Protein 3D6L (pdb70)

Organism: Campylobacter jejuni subsp. jejuni serotype O:2 (strain ATCC 700819 / NCTC 11168) (NCBI:txid192222)

Sequence (133 aa):
RDMGEPKLKIVAMPSDTNPAGNIFGGWILSQIDLAGAIAARELSPERVVTISMDKVVFKEPVFIGDIISCYSKVVNVGNTSISVEVEVTAQRVDSQGCTSCINVTSALVTYVSVTRDGKKNPISEELKRIHGF

B-factor: mean 23.32, std 9.28, range [4.62, 53.82]

CATH classification: 3.10.129.10

InterPro domains:
  IPR006683 Thioesterase domain [PF03061] (22-92)
  IPR029069 HotDog domain superfamily [SSF54637] (6-128)
  IPR033120 Hotdog acyl-CoA thioesterase (ACOT)-type domain [PS51770] (3-118)
  IPR040170 Cytosolic acyl coenzyme A thioester hydrolase [PTHR11049] (12-125)

Radius of gyration: 16.08 Å; Cα contacts (8 Å, |Δi|>4): 294; chains: 1; bounding box: 45×26×42 Å

Foldseek 3Di:
DPLDFFLDKDAQAQVQCDPVQFGDPVVVVVVQVVRAFSVVCLQAVQDKAWDDKDDKDQPATHHHGWTKGKGWDFDDDDQFKTKIKIWIWTWDADDVGDTDIGGGMIIITMIGRADNVGHGDGGDVVSVVVRVD

Solvent-accessible surface area: 7375 Å² total; per-residue (Å²): 139,137,34,57,142,39,52,36,127,52,71,1,106,80,106,27,45,44,152,94,40,54,6,110,21,26,36,6,53,52,18,0,46,108,0,0,11,60,2,0,80,74,2,5,89,104,98,17,48,58,102,49,67,79,157,48,76,108,81,78,61,2,83,88,43,2,52,0,7,0,36,6,126,21,73,82,19,27,104,15,40,0,21,0,42,0,20,0,8,0,80,40,96,74,121,167,51,75,88,44,94,52,50,0,0,10,0,48,0,25,0,11,1,4,33,144,109,35,148,152,44,92,15,55,130,105,39,49,153,120,63,72,100

Nearest PDB structures (foldseek):
  3d6l-assembly1_A  TM=1.008E+00  e=7.961E-25  Campylobacter jejuni
  3bjk-assembly1_D  TM=9.082E-01  e=1.983E-12  Haemophilus influenzae Rd KW20
  3bjk-assembly1_F  TM=8.940E-01  e=9.806E-13  Haemophilus influenzae Rd KW20
  1yli-assembly1_B  TM=8.838E-01  e=7.680E-12  Haemophilus influenzae
  5dm5-assembly1_B  TM=9.339E-01  e=3.315E-11  Yersinia pestis

Structure (mmCIF, N/CA/C/O backbone):
data_3D6L
#
_entry.id   3D6L
#
_cell.length_a   103.018
_cell.length_b   103.018
_cell.length_c   103.018
_cell.angle_alpha   90.00
_cell.angle_beta   90.00
_cell.angle_gamma   90.00
#
_symmetry.space_group_name_H-M   'P 41 3 2'
#
loop_
_entity.id
_entity.type
_entity.pdbx_description
1 polymer 'Putative hydrolase'
2 non-polymer 'CHLORIDE ION'
3 water water
#
loop_
_atom_site.group_PDB
_atom_site.id
_atom_site.type_symbol
_atom_site.label_atom_id
_atom_site.label_alt_id
_atom_site.label_comp_id
_atom_site.label_asym_id
_atom_site.label_entity_id
_atom_site.label_seq_id
_atom_site.pdbx_PDB_ins_code
_atom_site.Cartn_x
_atom_site.Cartn_y
_atom_site.Cartn_z
_atom_site.occupancy
_atom_site.B_iso_or_equiv
_atom_site.auth_seq_id
_atom_site.auth_comp_id
_atom_site.auth_asym_id
_atom_site.auth_atom_id
_atom_site.pdbx_PDB_model_num
ATOM 1 N N . ARG A 1 2 ? -16.000 1.050 -7.507 1.00 52.07 2 ARG A N 1
ATOM 2 C CA . ARG A 1 2 ? -16.337 -0.378 -7.218 1.00 52.01 2 ARG A CA 1
ATOM 3 C C . ARG A 1 2 ? -15.472 -1.351 -8.036 1.00 51.88 2 ARG A C 1
ATOM 4 O O . ARG A 1 2 ? -15.394 -1.270 -9.273 1.00 51.80 2 ARG A O 1
ATOM 12 N N . ASP A 1 3 ? -14.852 -2.279 -7.306 1.00 51.42 3 ASP A N 1
ATOM 13 C CA . ASP A 1 3 ? -13.838 -3.224 -7.792 1.00 50.90 3 ASP A CA 1
ATOM 14 C C . ASP A 1 3 ? -13.136 -3.776 -6.548 1.00 49.96 3 ASP A C 1
ATOM 15 O O . ASP A 1 3 ? -11.945 -4.115 -6.572 1.00 50.16 3 ASP A O 1
ATOM 20 N N . MET A 1 4 ? -13.891 -3.837 -5.451 1.00 48.45 4 MET A N 1
ATOM 21 C CA . MET A 1 4 ? -13.386 -4.343 -4.176 1.00 46.55 4 MET A CA 1
ATOM 22 C C . MET A 1 4 ? -13.781 -5.816 -3.997 1.00 45.19 4 MET A C 1
ATOM 23 O O . MET A 1 4 ? -14.215 -6.241 -2.922 1.00 45.06 4 MET A O 1
ATOM 28 N N . GLY A 1 5 ? -13.619 -6.581 -5.076 1.00 43.44 5 GLY A N 1
ATOM 29 C CA . GLY A 1 5 ? -13.959 -8.002 -5.108 1.00 41.22 5 GLY A CA 1
ATOM 30 C C . GLY A 1 5 ? -15.438 -8.246 -5.331 1.00 39.51 5 GLY A C 1
ATOM 31 O O . GLY A 1 5 ? -16.178 -7.332 -5.703 1.00 39.46 5 GLY A O 1
ATOM 32 N N . GLU A 1 6 ? -15.860 -9.490 -5.120 1.00 37.68 6 GLU A N 1
ATOM 33 C CA . GLU A 1 6 ? -17.276 -9.841 -5.148 1.00 36.01 6 GLU A CA 1
ATOM 34 C C . GLU A 1 6 ? -17.917 -9.585 -3.768 1.00 33.85 6 GLU A C 1
ATOM 35 O O . GLU A 1 6 ? -17.197 -9.439 -2.774 1.00 33.51 6 GLU A O 1
ATOM 41 N N . PRO A 1 7 ? -19.265 -9.502 -3.706 1.00 31.99 7 PRO A N 1
ATOM 42 C CA . PRO A 1 7 ? -19.937 -9.195 -2.443 1.00 30.57 7 PRO A CA 1
ATOM 43 C C . PRO A 1 7 ? -19.663 -10.230 -1.363 1.00 29.18 7 PRO A C 1
ATOM 44 O O . PRO A 1 7 ? -19.559 -11.426 -1.660 1.00 28.94 7 PRO A O 1
ATOM 48 N N . LYS A 1 8 ? -19.547 -9.760 -0.123 1.00 27.56 8 LYS A N 1
ATOM 49 C CA . LYS A 1 8 ? -19.399 -10.638 1.035 1.00 25.98 8 LYS A CA 1
ATOM 50 C C . LYS A 1 8 ? -20.769 -11.129 1.499 1.00 24.99 8 LYS A C 1
ATOM 51 O O . LYS A 1 8 ? -20.894 -12.228 2.044 1.00 24.82 8 LYS A O 1
ATOM 57 N N . LEU A 1 9 ? -21.786 -10.304 1.265 1.00 23.64 9 LEU A N 1
ATOM 58 C CA . LEU A 1 9 ? -23.179 -10.666 1.487 1.00 22.40 9 LEU A CA 1
ATOM 59 C C . LEU A 1 9 ? -24.023 -10.215 0.315 1.00 21.34 9 LEU A C 1
ATOM 60 O O . LEU A 1 9 ? -23.729 -9.201 -0.315 1.00 20.94 9 LEU A O 1
ATOM 65 N N . LYS A 1 10 ? -25.076 -10.981 0.042 1.00 20.38 10 LYS A N 1
ATOM 66 C CA . LYS A 1 10 ? -26.052 -10.679 -0.991 1.00 19.68 10 LYS A CA 1
ATOM 67 C C . LYS A 1 10 ? -27.421 -11.228 -0.526 1.00 19.29 10 LYS A C 1
ATOM 68 O O . LYS A 1 10 ? -27.613 -12.443 -0.396 1.00 18.95 10 LYS A O 1
ATOM 74 N N . ILE A 1 11 ? -28.353 -10.318 -0.246 1.00 18.62 11 ILE A N 1
ATOM 75 C CA . ILE A 1 11 ? -29.640 -10.661 0.350 1.00 18.34 11 ILE A CA 1
ATOM 76 C C . ILE A 1 11 ? -30.707 -9.930 -0.410 1.00 17.83 11 ILE A C 1
ATOM 77 O O . ILE A 1 11 ? -30.440 -8.880 -0.989 1.00 17.99 11 ILE A O 1
ATOM 82 N N . VAL A 1 12 ? -31.924 -10.463 -0.389 1.00 17.35 12 VAL A N 1
ATOM 83 C CA . VAL A 1 12 ? -33.096 -9.720 -0.862 1.00 16.71 12 VAL A CA 1
ATOM 84 C C . VAL A 1 12 ? -33.714 -8.960 0.319 1.00 16.32 12 VAL A C 1
ATOM 85 O O . VAL A 1 12 ? -33.832 -9.502 1.417 1.00 16.16 12 VAL A O 1
ATOM 89 N N . ALA A 1 13 ? -34.093 -7.706 0.101 1.00 16.07 13 ALA A N 1
ATOM 90 C CA . ALA A 1 13 ? -34.820 -6.950 1.123 1.00 15.81 13 ALA A CA 1
ATOM 91 C C . ALA A 1 13 ? -36.294 -7.356 1.102 1.00 15.75 13 ALA A C 1
ATOM 92 O O . ALA A 1 13 ? -36.987 -7.150 0.108 1.00 15.90 13 ALA A O 1
ATOM 94 N N . MET A 1 14 ? -36.763 -7.941 2.199 1.00 15.92 14 MET A N 1
ATOM 95 C CA . MET A 1 14 ? -38.123 -8.471 2.274 1.00 15.94 14 MET A CA 1
ATOM 96 C C . MET A 1 14 ? -39.105 -7.492 2.931 1.00 16.02 14 MET A C 1
ATOM 97 O O . MET A 1 14 ? -38.692 -6.612 3.691 1.00 16.44 14 MET A O 1
ATOM 102 N N . PRO A 1 15 ? -40.411 -7.613 2.614 1.00 15.96 15 PRO A N 1
ATOM 103 C CA . PRO A 1 15 ? -41.420 -6.719 3.200 1.00 15.90 15 PRO A CA 1
ATOM 104 C C . PRO A 1 15 ? -41.430 -6.651 4.737 1.00 15.69 15 PRO A C 1
ATOM 105 O O . PRO A 1 15 ? -41.896 -5.648 5.296 1.00 16.09 15 PRO A O 1
ATOM 109 N N . SER A 1 16 ? -40.914 -7.688 5.400 1.00 14.95 16 SER A N 1
ATOM 110 C CA . SER A 1 16 ? -40.856 -7.731 6.861 1.00 14.39 16 SER A CA 1
ATOM 111 C C . SER A 1 16 ? -39.715 -6.877 7.424 1.00 14.44 16 SER A C 1
ATOM 112 O O . SER A 1 16 ? -39.662 -6.638 8.635 1.00 14.03 16 SER A O 1
ATOM 115 N N . ASP A 1 17 ? -38.823 -6.409 6.546 1.00 14.31 17 ASP A N 1
ATOM 116 C CA . ASP A 1 17 ? -37.660 -5.618 6.961 1.00 14.31 17 ASP A CA 1
ATOM 117 C C . ASP A 1 17 ? -37.865 -4.114 6.831 1.00 13.98 17 ASP A C 1
ATOM 118 O O . ASP A 1 17 ? -36.883 -3.378 6.720 1.00 13.80 17 ASP A O 1
ATOM 123 N N . THR A 1 18 ? -39.118 -3.654 6.823 1.00 13.70 18 THR A N 1
ATOM 124 C CA . THR A 1 18 ? -39.402 -2.218 6.638 1.00 13.55 18 THR A CA 1
ATOM 125 C C . THR A 1 18 ? -39.514 -1.416 7.935 1.00 13.38 18 THR A C 1
ATOM 126 O O . THR A 1 18 ? -39.673 -1.982 9.014 1.00 13.79 18 THR A O 1
ATOM 130 N N . ASN A 1 19 ? -39.393 -0.095 7.810 1.00 13.04 19 ASN A N 1
ATOM 131 C CA . ASN A 1 19 ? -39.666 0.837 8.900 1.00 12.48 19 ASN A CA 1
ATOM 132 C C . ASN A 1 19 ? -41.101 1.366 8.783 1.00 12.39 19 ASN A C 1
ATOM 133 O O . ASN A 1 19 ? -41.762 1.120 7.767 1.00 12.11 19 ASN A O 1
ATOM 138 N N . PRO A 1 20 ? -41.607 2.057 9.828 1.00 12.47 20 PRO A N 1
ATOM 139 C CA . PRO A 1 20 ? -42.958 2.636 9.782 1.00 12.68 20 PRO A CA 1
ATOM 140 C C . PRO A 1 20 ? -43.287 3.507 8.563 1.00 13.22 20 PRO A C 1
ATOM 141 O O . PRO A 1 20 ? -44.468 3.658 8.243 1.00 13.52 20 PRO A O 1
ATOM 145 N N . ALA A 1 21 ? -42.278 4.065 7.887 1.00 13.49 21 ALA A N 1
ATOM 146 C CA . ALA A 1 21 ? -42.525 4.822 6.645 1.00 13.67 21 ALA A CA 1
ATOM 147 C C . ALA A 1 21 ? -42.731 3.944 5.401 1.00 13.93 21 ALA A C 1
ATOM 148 O O . ALA A 1 21 ? -43.350 4.377 4.438 1.00 13.94 21 ALA A O 1
ATOM 150 N N . GLY A 1 22 ? -42.204 2.721 5.418 1.00 14.45 22 GLY A N 1
ATOM 151 C CA . GLY A 1 22 ? -42.319 1.823 4.265 1.00 14.73 22 GLY A CA 1
ATOM 152 C C . GLY A 1 22 ? -41.013 1.559 3.520 1.00 15.26 22 GLY A C 1
ATOM 153 O O . GLY A 1 22 ? -40.972 0.731 2.601 1.00 15.48 22 GLY A O 1
ATOM 154 N N . ASN A 1 23 ? -39.949 2.266 3.891 1.00 14.93 23 ASN A N 1
ATOM 155 C CA . ASN A 1 23 ? -38.627 1.954 3.366 1.00 14.97 23 ASN A CA 1
ATOM 156 C C . ASN A 1 23 ? -37.977 0.851 4.184 1.00 14.95 23 ASN A C 1
ATOM 157 O O . ASN A 1 23 ? -38.405 0.579 5.316 1.00 1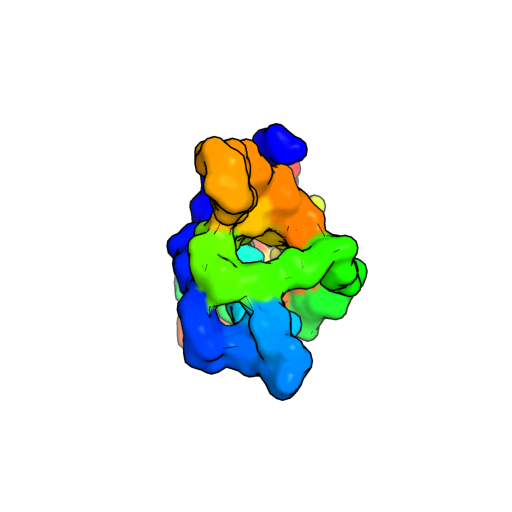5.18 23 ASN A O 1
ATOM 162 N N . ILE A 1 24 ? -36.955 0.211 3.618 1.00 14.43 24 ILE A N 1
ATOM 163 C CA . ILE A 1 24 ? -36.224 -0.815 4.344 1.00 13.97 24 ILE A CA 1
ATOM 164 C C . ILE A 1 24 ? -35.523 -0.193 5.553 1.00 14.11 24 ILE A C 1
ATOM 165 O O . ILE A 1 24 ? -34.816 0.811 5.437 1.00 14.35 24 ILE A O 1
ATOM 170 N N . PHE A 1 25 ? -35.755 -0.799 6.712 1.00 13.85 25 PHE A N 1
ATOM 171 C CA . PHE A 1 25 ? -35.276 -0.311 7.991 1.00 13.71 25 PHE A CA 1
ATOM 172 C C . PHE A 1 25 ? -33.750 -0.218 8.011 1.00 13.82 25 PHE A C 1
ATOM 173 O O . PHE A 1 25 ? -33.061 -1.164 7.641 1.00 14.27 25 PHE A O 1
ATOM 181 N N . GLY A 1 26 ? -33.235 0.938 8.426 1.00 14.00 26 GLY A N 1
ATOM 182 C CA . GLY A 1 26 ? -31.795 1.187 8.498 1.00 13.90 26 GLY A CA 1
ATOM 183 C C . GLY A 1 26 ? -31.052 0.190 9.368 1.00 14.05 26 GLY A C 1
ATOM 184 O O . GLY A 1 26 ? -29.935 -0.202 9.040 1.00 14.50 26 GLY A O 1
ATOM 185 N N . GLY A 1 27 ? -31.675 -0.225 10.471 1.00 13.91 27 GLY A N 1
ATOM 186 C CA . GLY A 1 27 ? -31.116 -1.250 11.364 1.00 13.72 27 GLY A CA 1
ATOM 187 C C . GLY A 1 27 ? -30.916 -2.624 10.726 1.00 13.65 27 GLY A C 1
ATOM 188 O O . GLY A 1 27 ? -29.964 -3.343 11.068 1.00 13.82 27 GLY A O 1
ATOM 189 N N . TRP A 1 28 ? -31.818 -2.998 9.817 1.00 13.29 28 TRP A N 1
ATOM 190 C CA . TRP A 1 28 ? -31.637 -4.191 8.996 1.00 13.01 28 TRP A CA 1
ATOM 191 C C . TRP A 1 28 ? -30.401 -4.034 8.105 1.00 12.99 28 TRP A C 1
ATOM 192 O O . TRP A 1 28 ? -29.620 -4.973 7.973 1.00 12.80 28 TRP A O 1
ATOM 203 N N . ILE A 1 29 ? -30.214 -2.852 7.509 1.00 13.05 29 ILE A N 1
ATOM 204 C CA . ILE A 1 29 ? -29.036 -2.620 6.653 1.00 13.20 29 ILE A CA 1
ATOM 205 C C . ILE A 1 29 ? -27.757 -2.722 7.465 1.00 13.24 29 ILE A C 1
ATOM 206 O O . ILE A 1 29 ? -26.807 -3.409 7.077 1.00 13.49 29 ILE A O 1
ATOM 211 N N . LEU A 1 30 ? -27.743 -2.029 8.595 1.00 13.40 30 LEU A N 1
ATOM 212 C CA . LEU A 1 30 ? -26.615 -2.051 9.517 1.00 13.48 30 LEU A CA 1
ATOM 213 C C . LEU A 1 30 ? -26.240 -3.456 9.989 1.00 13.41 30 LEU A C 1
ATOM 214 O O . LEU A 1 30 ? -25.076 -3.716 10.285 1.00 13.59 30 LEU A O 1
ATOM 219 N N . SER A 1 31 ? -27.232 -4.347 10.068 1.00 13.39 31 SER A N 1
ATOM 220 C CA . SER A 1 31 ? -27.011 -5.765 10.387 1.00 13.09 31 SER A CA 1
ATOM 221 C C . SER A 1 31 ? -26.214 -6.430 9.274 1.00 13.24 31 SER A C 1
ATOM 222 O O . SER A 1 31 ? -25.229 -7.137 9.539 1.00 12.98 31 SER A O 1
ATOM 225 N N . GLN A 1 32 ? -26.648 -6.196 8.032 1.00 13.09 32 GLN A N 1
ATOM 226 C CA . GLN A 1 32 ? -25.935 -6.673 6.852 1.00 13.42 32 GLN A CA 1
ATOM 227 C C . GLN A 1 32 ? -24.496 -6.160 6.810 1.00 13.38 32 GLN A C 1
ATOM 228 O O . GLN A 1 32 ? -23.570 -6.905 6.465 1.00 13.04 32 GLN A O 1
ATOM 234 N N . ILE A 1 33 ? -24.316 -4.889 7.173 1.00 13.67 33 ILE A N 1
ATOM 235 C CA . ILE A 1 33 ? -22.990 -4.256 7.180 1.00 13.58 33 ILE A CA 1
ATOM 236 C C . ILE A 1 33 ? -22.090 -4.917 8.215 1.00 13.98 33 ILE A C 1
ATOM 237 O O . ILE A 1 33 ? -20.956 -5.298 7.906 1.00 14.05 33 ILE A O 1
ATOM 242 N N . ASP A 1 34 ? -22.610 -5.077 9.430 1.00 14.23 34 ASP A N 1
ATOM 243 C CA . ASP A 1 34 ? -21.857 -5.690 10.508 1.00 14.65 34 ASP A CA 1
ATOM 244 C C . ASP A 1 34 ? -21.418 -7.105 10.135 1.00 14.66 34 ASP A C 1
ATOM 245 O O . ASP A 1 34 ? -20.256 -7.471 10.323 1.00 15.05 34 ASP A O 1
ATOM 250 N N . LEU A 1 35 ? -22.334 -7.886 9.571 1.00 14.66 35 LEU A N 1
ATOM 251 C CA . LEU A 1 35 ? -22.029 -9.257 9.148 1.00 14.57 35 LEU A CA 1
ATOM 252 C C . LEU A 1 35 ? -21.059 -9.355 7.960 1.00 14.79 35 LEU A C 1
ATOM 253 O O . LEU A 1 35 ? -20.162 -10.210 7.960 1.00 14.90 35 LEU A O 1
ATOM 258 N N . ALA A 1 36 ? -21.251 -8.497 6.953 1.00 14.99 36 ALA A N 1
ATOM 259 C CA . ALA A 1 36 ? -20.393 -8.471 5.758 1.00 14.94 36 ALA A CA 1
ATOM 260 C C . ALA A 1 36 ? -18.967 -8.044 6.093 1.00 15.07 36 ALA A C 1
ATOM 261 O O . ALA A 1 36 ? -18.010 -8.612 5.567 1.00 15.39 36 ALA A O 1
ATOM 263 N N . GLY A 1 37 ? -18.832 -7.047 6.969 1.00 15.00 37 GLY A N 1
ATOM 264 C CA . GLY A 1 37 ? -17.523 -6.608 7.443 1.00 14.82 37 GLY A CA 1
ATOM 265 C C . GLY A 1 37 ? -16.802 -7.732 8.161 1.00 14.81 37 GLY A C 1
ATOM 266 O O . GLY A 1 37 ? -15.606 -7.932 7.966 1.00 14.86 37 GLY A O 1
ATOM 267 N N . ALA A 1 38 ? -17.542 -8.477 8.982 1.00 14.87 38 ALA A N 1
ATOM 268 C CA . ALA A 1 38 ? -16.980 -9.562 9.783 1.00 14.64 38 ALA A CA 1
ATOM 269 C C . ALA A 1 38 ? -16.369 -10.668 8.917 1.00 14.85 38 ALA A C 1
ATOM 270 O O . ALA A 1 38 ? -15.265 -11.162 9.211 1.00 14.99 38 ALA A O 1
ATOM 272 N N . ILE A 1 39 ? -17.077 -11.046 7.849 1.00 14.72 39 ILE A N 1
ATOM 273 C CA . ILE A 1 39 ? -16.570 -12.024 6.882 1.00 14.58 39 ILE A CA 1
ATOM 274 C C . ILE A 1 39 ? -15.229 -11.573 6.307 1.00 14.81 39 ILE A C 1
ATOM 275 O O . ILE A 1 39 ? -14.320 -12.392 6.123 1.00 14.89 39 ILE A O 1
ATOM 280 N N . ALA A 1 40 ? -15.116 -10.273 6.029 1.00 15.00 40 ALA A N 1
ATOM 281 C CA . ALA A 1 40 ? -13.891 -9.695 5.483 1.00 15.26 40 ALA A CA 1
ATOM 282 C C . ALA A 1 40 ? -12.778 -9.694 6.517 1.00 15.53 40 ALA A C 1
ATOM 283 O O . ALA A 1 40 ? -11.639 -10.035 6.199 1.00 15.78 40 ALA A O 1
ATOM 285 N N . ALA A 1 41 ? -13.116 -9.313 7.748 1.00 15.84 41 ALA A N 1
ATOM 286 C CA . ALA A 1 41 ? -12.157 -9.273 8.854 1.00 16.16 41 ALA A CA 1
ATOM 287 C C . ALA A 1 41 ? -11.643 -10.663 9.241 1.00 16.71 41 ALA A C 1
ATOM 288 O O . ALA A 1 41 ? -10.476 -10.811 9.600 1.00 16.71 41 ALA A O 1
ATOM 290 N N . ARG A 1 42 ? -12.509 -11.673 9.164 1.00 17.65 42 ARG A N 1
ATOM 291 C CA . ARG A 1 42 ? -12.113 -13.052 9.472 1.00 18.90 42 ARG A CA 1
ATOM 292 C C . ARG A 1 42 ? -11.094 -13.652 8.487 1.00 19.50 42 ARG A C 1
ATOM 293 O O . ARG A 1 42 ? -10.425 -14.627 8.818 1.00 19.40 42 ARG A O 1
ATOM 301 N N . GLU A 1 43 ? -10.967 -13.073 7.292 1.00 20.44 43 GLU A N 1
ATOM 302 C CA . GLU A 1 43 ? -9.852 -13.415 6.399 1.00 21.79 43 GLU A CA 1
ATOM 303 C C . GLU A 1 43 ? -8.486 -13.189 7.071 1.00 22.17 43 GLU A C 1
ATOM 304 O O . GLU A 1 43 ? -7.474 -13.797 6.683 1.00 22.75 43 GLU A O 1
ATOM 310 N N . LEU A 1 44 ? -8.464 -12.309 8.070 1.00 22.18 44 LEU A N 1
ATOM 311 C CA . LEU A 1 44 ? -7.263 -12.061 8.855 1.00 22.19 44 LEU A CA 1
ATOM 312 C C . LEU A 1 44 ? -7.324 -12.726 10.220 1.00 22.21 44 LEU A C 1
ATOM 313 O O . LEU A 1 44 ? -6.344 -12.716 10.961 1.00 21.88 44 LEU A O 1
ATOM 318 N N . SER A 1 45 ? -8.477 -13.315 10.533 1.00 22.58 45 SER A N 1
ATOM 319 C CA . SER A 1 45 ? -8.729 -13.930 11.830 1.00 22.95 45 SER A CA 1
ATOM 320 C C . SER A 1 45 ? -9.864 -14.949 11.718 1.00 23.39 45 SER A C 1
ATOM 321 O O . SER A 1 45 ? -10.989 -14.679 12.159 1.00 23.37 45 SER A O 1
ATOM 324 N N . PRO A 1 46 ? -9.566 -16.133 11.147 1.00 23.69 46 PRO A N 1
ATOM 325 C CA . PRO A 1 46 ? -10.541 -17.151 10.725 1.00 23.95 46 PRO A CA 1
ATOM 326 C C . PRO A 1 46 ? -11.572 -17.595 11.773 1.00 24.39 46 PRO A C 1
ATOM 327 O O . PRO A 1 46 ? -12.755 -17.731 11.431 1.00 24.73 46 PRO A O 1
ATOM 331 N N . GLU A 1 47 ? -11.142 -17.824 13.016 1.00 24.53 47 GLU A N 1
ATOM 332 C CA . GLU A 1 47 ? -12.034 -18.358 14.062 1.00 24.83 47 GLU A CA 1
ATOM 333 C C . GLU A 1 47 ? -13.179 -17.436 14.468 1.00 23.75 47 GLU A C 1
ATOM 334 O O . GLU A 1 47 ? -14.336 -17.850 14.450 1.00 23.61 47 GLU A O 1
ATOM 340 N N . ARG A 1 48 ? -12.851 -16.202 14.848 1.00 22.61 48 ARG A N 1
ATOM 341 C CA . ARG A 1 48 ? -13.837 -15.281 15.405 1.00 21.69 48 ARG A CA 1
ATOM 342 C C . ARG A 1 48 ? -13.342 -13.834 15.396 1.00 21.24 48 ARG A C 1
ATOM 343 O O . ARG A 1 48 ? -12.159 -13.564 15.594 1.00 21.41 48 ARG A O 1
ATOM 351 N N . VAL A 1 49 ? -14.251 -12.904 15.147 1.00 20.55 49 VAL A N 1
ATOM 352 C CA . VAL A 1 49 ? -13.983 -11.494 15.408 1.00 19.83 49 VAL A CA 1
ATOM 353 C C . VAL A 1 49 ? -15.137 -10.930 16.237 1.00 19.60 49 VAL A C 1
ATOM 354 O O . VAL A 1 49 ? -16.274 -11.423 16.148 1.00 19.37 49 VAL A O 1
ATOM 358 N N . VAL A 1 50 ? -14.853 -9.939 17.080 1.00 18.94 50 VAL A N 1
ATOM 359 C CA . VAL A 1 50 ? -15.949 -9.217 17.710 1.00 18.75 50 VAL A CA 1
ATOM 360 C C . VAL A 1 50 ? -15.927 -7.772 17.230 1.00 18.73 50 VAL A C 1
ATOM 361 O O . VAL A 1 50 ? -14.856 -7.187 17.071 1.00 18.86 50 VAL A O 1
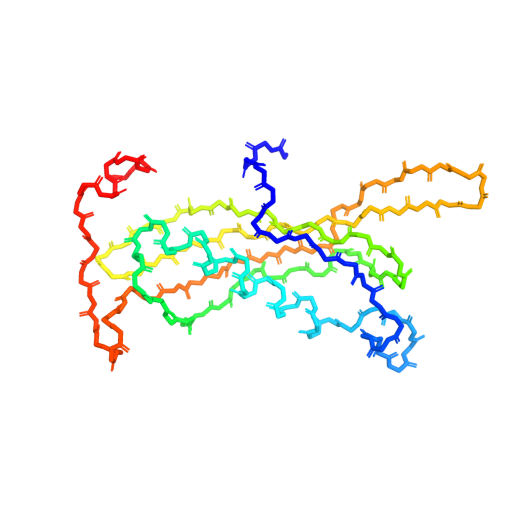ATOM 365 N N . THR A 1 51 ? -17.109 -7.222 16.970 1.00 18.45 51 THR A N 1
ATOM 366 C CA . THR A 1 51 ? -17.233 -5.860 16.474 1.00 18.51 51 THR A CA 1
ATOM 367 C C . THR A 1 51 ? -17.006 -4.869 17.616 1.00 18.83 51 THR A C 1
ATOM 368 O O . THR A 1 51 ? -17.703 -4.918 18.624 1.00 18.82 51 THR A O 1
ATOM 372 N N . ILE A 1 52 ? -16.029 -3.977 17.462 1.00 19.29 52 ILE A N 1
ATOM 373 C CA . ILE A 1 52 ? -15.733 -2.999 18.515 1.00 19.68 52 ILE A CA 1
ATOM 374 C C . ILE A 1 52 ? -16.208 -1.576 18.213 1.00 19.93 52 ILE A C 1
ATOM 375 O O . ILE A 1 52 ? -16.516 -0.827 19.136 1.00 20.08 52 ILE A O 1
ATOM 380 N N . SER A 1 53 ? -16.263 -1.197 16.938 1.00 20.36 53 SER A N 1
ATOM 381 C CA . SER A 1 53 ? -16.744 0.139 16.582 1.00 20.68 53 SER A CA 1
ATOM 382 C C . SER A 1 53 ? -17.239 0.299 15.142 1.00 20.82 53 SER A C 1
ATOM 383 O O . SER A 1 53 ? -16.989 -0.546 14.279 1.00 20.74 53 SER A O 1
ATOM 386 N N . MET A 1 54 ? -17.955 1.401 14.919 1.00 21.14 54 MET A N 1
ATOM 387 C CA . MET A 1 54 ? -18.453 1.807 13.615 1.00 2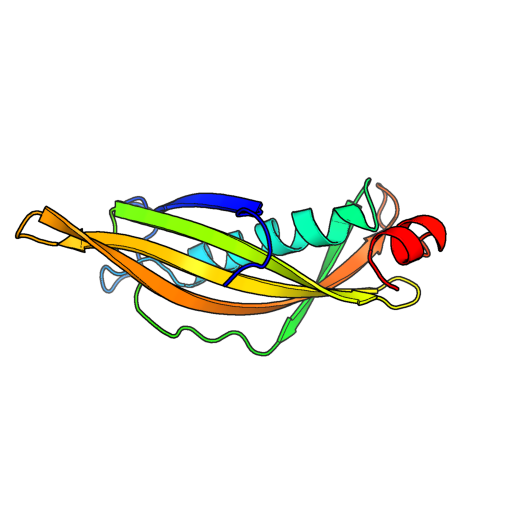1.49 54 MET A CA 1
ATOM 388 C C . MET A 1 54 ? -18.311 3.308 13.455 1.00 21.43 54 MET A C 1
ATOM 389 O O . MET A 1 54 ? -18.766 4.075 14.301 1.00 21.69 54 MET A O 1
ATOM 394 N N . ASP A 1 55 ? -17.701 3.721 12.356 1.00 21.47 55 ASP A N 1
ATOM 395 C CA . ASP A 1 55 ? -17.571 5.124 12.029 1.00 21.65 55 ASP A CA 1
ATOM 396 C C . ASP A 1 55 ? -18.056 5.389 10.624 1.00 20.85 55 ASP A C 1
ATOM 397 O O . ASP A 1 55 ? -18.218 4.462 9.841 1.00 20.98 55 ASP A O 1
ATOM 402 N N . LYS A 1 56 ? -18.288 6.660 10.313 1.00 20.13 56 LYS A N 1
ATOM 403 C CA . LYS A 1 56 ? -18.521 7.108 8.938 1.00 19.51 56 LYS A CA 1
ATOM 404 C C . LYS A 1 56 ? -19.544 6.262 8.176 1.00 18.79 56 LYS A C 1
ATOM 405 O O . LYS A 1 56 ? -19.343 5.918 7.007 1.00 18.38 56 LYS A O 1
ATOM 411 N N . VAL A 1 57 ? -20.634 5.907 8.849 1.00 18.08 57 VAL A N 1
ATOM 412 C CA . VAL A 1 57 ? -21.739 5.268 8.156 1.00 17.39 57 VAL A CA 1
ATOM 413 C C . VAL A 1 57 ? -22.649 6.335 7.580 1.00 17.04 57 VAL A C 1
ATOM 414 O O . VAL A 1 57 ? -22.987 7.311 8.253 1.00 17.16 57 VAL A O 1
ATOM 418 N N . VAL A 1 58 ? -22.995 6.170 6.310 1.00 16.42 58 VAL A N 1
ATOM 419 C CA . VAL A 1 58 ? -23.767 7.167 5.593 1.00 15.87 58 VAL A CA 1
ATOM 420 C C . VAL A 1 58 ? -24.909 6.464 4.892 1.00 16.13 58 VAL A C 1
ATOM 421 O O . VAL A 1 58 ? -24.698 5.539 4.101 1.00 16.23 58 VAL A O 1
ATOM 425 N N . PHE A 1 59 ? -26.125 6.889 5.202 1.00 16.33 59 PHE A N 1
ATOM 426 C CA . PHE A 1 59 ? -27.304 6.395 4.505 1.00 16.52 59 PHE A CA 1
ATOM 427 C C . PHE A 1 59 ? -27.534 7.303 3.308 1.00 16.69 59 PHE A C 1
ATOM 428 O O . PHE A 1 59 ? -28.271 8.291 3.379 1.00 16.90 59 PHE A O 1
ATOM 436 N N . LYS A 1 60 ? -26.857 6.968 2.218 1.00 16.88 60 LYS A N 1
ATOM 437 C CA . LYS A 1 60 ? -26.847 7.788 1.013 1.00 17.21 60 LYS A CA 1
ATOM 438 C C . LYS A 1 60 ? -28.198 7.795 0.313 1.00 17.47 60 LYS A C 1
ATOM 439 O O . LYS A 1 60 ? -28.609 8.807 -0.241 1.00 17.73 60 LYS A O 1
ATOM 445 N N . GLU A 1 61 ? -28.893 6.666 0.346 1.00 17.64 61 GLU A N 1
ATOM 446 C CA . GLU A 1 61 ? -30.088 6.505 -0.458 1.00 17.93 61 GLU A CA 1
ATOM 447 C C . GLU A 1 61 ? -31.033 5.522 0.232 1.00 17.14 61 GLU A C 1
ATO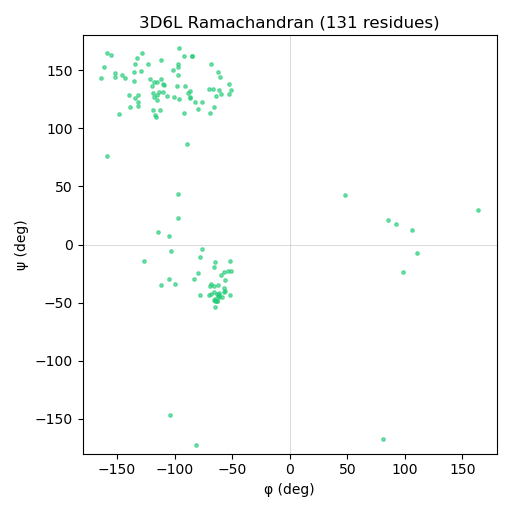M 448 O O . GLU A 1 61 ? -30.563 4.605 0.895 1.00 16.87 61 GLU A O 1
ATOM 454 N N . PRO A 1 62 ? -32.365 5.714 0.083 1.00 16.94 62 PRO A N 1
ATOM 455 C CA . PRO A 1 62 ? -33.351 4.758 0.618 1.00 16.57 62 PRO A CA 1
ATOM 456 C C . PRO A 1 62 ? -33.218 3.371 -0.010 1.00 16.57 62 PRO A C 1
ATOM 457 O O . PRO A 1 62 ? -32.824 3.235 -1.182 1.00 16.60 62 PRO A O 1
ATOM 461 N N . VAL A 1 63 ? -33.541 2.351 0.775 1.00 16.41 63 VAL A N 1
ATOM 462 C CA . VAL A 1 63 ? -33.611 0.977 0.280 1.00 16.08 63 VAL A CA 1
ATOM 46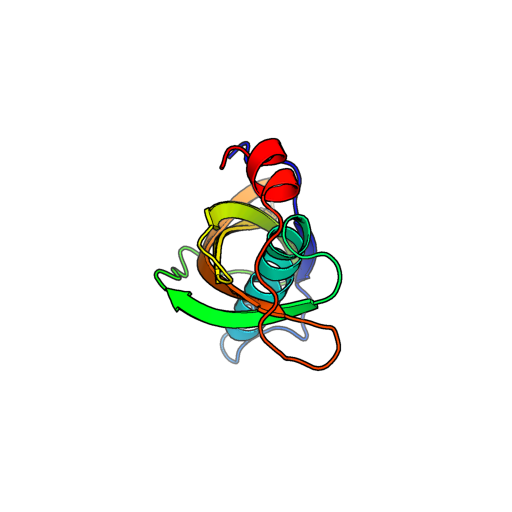3 C C . VAL A 1 63 ? -35.093 0.576 0.251 1.00 15.90 63 VAL A C 1
ATOM 464 O O . VAL A 1 63 ? -35.845 0.908 1.179 1.00 15.68 63 VAL A O 1
ATOM 468 N N . PHE A 1 64 ? -35.508 -0.103 -0.821 1.00 15.51 64 PHE A N 1
ATOM 469 C CA . PHE A 1 64 ? -36.904 -0.523 -0.984 1.00 15.49 64 PHE A CA 1
ATOM 470 C C . PHE A 1 64 ? -37.089 -2.031 -0.902 1.00 15.57 64 PHE A C 1
ATOM 471 O O . PHE A 1 64 ? -36.139 -2.806 -1.108 1.00 15.51 64 PHE A O 1
ATOM 479 N N . ILE A 1 65 ? -38.326 -2.435 -0.606 1.00 15.44 65 ILE A N 1
ATOM 480 C CA . ILE A 1 65 ? -38.748 -3.828 -0.718 1.00 15.05 65 ILE A CA 1
ATOM 481 C C . ILE A 1 65 ? -38.382 -4.352 -2.102 1.00 15.13 65 ILE A C 1
ATOM 482 O O . ILE A 1 65 ? -38.623 -3.689 -3.122 1.00 14.77 65 ILE A O 1
ATOM 487 N N . GLY A 1 66 ? -37.780 -5.535 -2.136 1.00 15.30 66 GLY A N 1
ATOM 488 C CA . GLY A 1 66 ? -37.459 -6.175 -3.407 1.00 15.53 66 GLY A CA 1
ATOM 489 C C . GLY A 1 66 ? -36.032 -5.994 -3.875 1.00 15.76 66 GLY A C 1
ATOM 490 O O . GLY A 1 66 ? -35.545 -6.811 -4.660 1.00 15.69 66 GLY A O 1
ATOM 491 N N . ASP A 1 67 ? -35.366 -4.932 -3.401 1.00 16.21 67 ASP A N 1
ATOM 492 C CA . ASP A 1 67 ? -33.942 -4.686 -3.702 1.00 16.70 67 ASP A CA 1
ATOM 493 C C . ASP A 1 67 ? -33.097 -5.901 -3.373 1.00 16.80 67 ASP A C 1
ATOM 494 O O . ASP A 1 67 ? -33.304 -6.552 -2.345 1.00 16.84 67 ASP A O 1
ATOM 499 N N . ILE A 1 68 ? -32.156 -6.205 -4.262 1.00 17.09 68 ILE A N 1
ATOM 500 C CA . ILE A 1 68 ? -31.107 -7.170 -3.981 1.00 17.19 68 ILE A CA 1
ATOM 501 C C . ILE A 1 68 ? -29.966 -6.343 -3.412 1.00 17.54 68 ILE A C 1
ATOM 502 O O . ILE A 1 68 ? -29.402 -5.492 -4.109 1.00 17.96 68 ILE A O 1
ATOM 507 N N . ILE A 1 69 ? -29.661 -6.548 -2.134 1.00 17.69 69 ILE A N 1
ATOM 508 C CA . ILE A 1 69 ? -28.605 -5.792 -1.473 1.00 17.62 69 ILE A CA 1
ATOM 509 C C . ILE A 1 69 ? -27.305 -6.574 -1.486 1.00 17.76 69 ILE A C 1
ATOM 510 O O . ILE A 1 69 ? -27.254 -7.725 -1.061 1.00 17.42 69 ILE A O 1
ATOM 515 N N . SER A 1 70 ? -26.265 -5.933 -2.008 1.00 18.27 70 SER A N 1
ATOM 516 C CA . SER A 1 70 ? -24.933 -6.505 -2.047 1.00 18.71 70 SER A CA 1
ATOM 517 C C . SER A 1 70 ? -24.039 -5.680 -1.140 1.00 18.92 70 SER A C 1
ATOM 518 O O . SER A 1 70 ? -24.040 -4.452 -1.207 1.00 18.84 70 SER A O 1
ATOM 521 N N . CYS A 1 71 ? -23.299 -6.368 -0.277 1.00 19.23 71 CYS A N 1
ATOM 522 C CA . CYS A 1 71 ? -22.376 -5.730 0.642 1.00 19.43 71 CYS A CA 1
ATOM 523 C C . CYS A 1 71 ? -20.962 -6.094 0.261 1.00 19.86 71 CYS A C 1
ATOM 524 O O . CYS A 1 71 ? -20.563 -7.263 0.338 1.00 19.64 71 CYS A O 1
ATOM 527 N N . TYR A 1 72 ? -20.216 -5.072 -0.138 1.00 20.51 72 TYR A N 1
ATOM 528 C CA . TYR A 1 72 ? -18.823 -5.198 -0.504 1.00 21.50 72 TYR A CA 1
ATOM 529 C C . TYR A 1 72 ? -17.954 -4.719 0.641 1.00 22.34 72 TYR A C 1
ATOM 530 O O . TYR A 1 72 ? -18.345 -3.833 1.400 1.00 22.63 72 TYR A O 1
ATOM 539 N N . SER A 1 73 ? -16.764 -5.295 0.744 1.00 23.39 73 SER A N 1
ATOM 540 C CA . SER A 1 73 ? -15.855 -4.988 1.833 1.00 24.47 73 SER A CA 1
ATOM 541 C C . SER A 1 73 ? -14.430 -4.789 1.366 1.00 25.16 73 SER A C 1
ATOM 542 O O . SER A 1 73 ? -13.953 -5.489 0.467 1.00 25.84 73 SER A O 1
ATOM 545 N N . LYS A 1 74 ? -13.760 -3.811 1.970 1.00 25.46 74 LYS A N 1
ATOM 546 C CA . LYS A 1 74 ? -12.324 -3.678 1.825 1.00 25.79 74 LYS A CA 1
ATOM 547 C C . LYS A 1 74 ? -11.662 -3.479 3.187 1.00 25.56 74 LYS A C 1
ATOM 548 O O . LYS A 1 74 ? -11.946 -2.510 3.898 1.00 25.51 74 LYS A O 1
ATOM 554 N N . VAL A 1 75 ? -10.785 -4.409 3.548 1.00 25.39 75 VAL A N 1
ATOM 555 C CA . VAL A 1 75 ? -9.967 -4.243 4.736 1.00 25.23 75 VAL A CA 1
ATOM 556 C C . VAL A 1 75 ? -9.050 -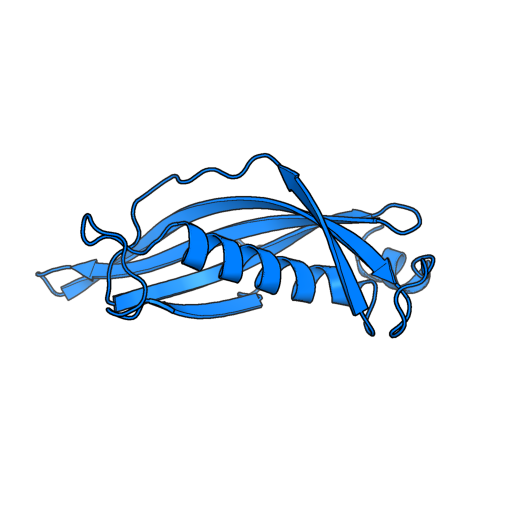3.065 4.479 1.00 25.13 75 VAL A C 1
ATOM 557 O O . VAL A 1 75 ? -8.249 -3.066 3.553 1.00 25.31 75 VAL A O 1
ATOM 561 N N . VAL A 1 76 ? -9.213 -2.054 5.310 1.00 25.23 76 VAL A N 1
ATOM 562 C CA . VAL A 1 76 ? -8.592 -0.760 5.138 1.00 25.30 76 VAL A CA 1
ATOM 563 C C . VAL A 1 76 ? -7.354 -0.659 6.035 1.00 25.53 76 VAL A C 1
ATOM 564 O O . VAL A 1 76 ? -6.361 -0.030 5.669 1.00 25.61 76 VAL A O 1
ATOM 568 N N . ASN A 1 77 ? -7.421 -1.291 7.204 1.00 25.72 77 ASN A N 1
ATOM 569 C CA . ASN A 1 77 ? -6.346 -1.219 8.180 1.00 26.00 77 ASN A CA 1
ATOM 570 C C . ASN A 1 77 ? -6.256 -2.441 9.079 1.00 25.68 77 ASN A C 1
ATOM 571 O O . ASN A 1 77 ? -7.266 -3.028 9.451 1.00 25.50 77 ASN A O 1
ATOM 576 N N . VAL A 1 78 ? -5.031 -2.816 9.422 1.00 25.60 78 VAL A N 1
ATOM 577 C CA . VAL A 1 78 ? -4.788 -3.927 10.328 1.00 25.54 78 VAL A CA 1
ATOM 578 C C . VAL A 1 78 ? -3.782 -3.482 11.376 1.00 25.57 78 VAL A C 1
ATOM 579 O O . VAL A 1 78 ? -2.727 -2.941 11.049 1.00 25.64 78 VAL A O 1
ATOM 583 N N . GLY A 1 79 ? -4.131 -3.693 12.639 1.00 25.64 79 GLY A N 1
ATOM 584 C CA . GLY A 1 79 ? -3.257 -3.367 13.753 1.00 25.39 79 GLY A CA 1
ATOM 585 C C . GLY A 1 79 ? -2.660 -4.646 14.291 1.00 25.30 79 GLY A C 1
ATOM 586 O O . GLY A 1 79 ? -2.416 -5.579 13.538 1.00 25.50 79 GLY A O 1
ATOM 587 N N . ASN A 1 80 ? -2.426 -4.684 15.596 1.00 25.30 80 ASN A N 1
ATOM 588 C CA . ASN A 1 80 ? -1.910 -5.871 16.260 1.00 25.34 80 ASN A CA 1
ATOM 589 C C . ASN A 1 80 ? -3.038 -6.897 16.468 1.00 24.97 80 ASN A C 1
ATOM 590 O O . ASN A 1 80 ? -2.847 -8.094 16.215 1.00 24.87 80 ASN A O 1
ATOM 595 N N . THR A 1 81 ? -4.210 -6.414 16.899 1.00 24.43 81 THR A N 1
ATOM 596 C CA . THR A 1 81 ? -5.417 -7.248 17.037 1.00 24.00 81 THR A CA 1
ATOM 597 C C . THR A 1 81 ? -6.655 -6.691 16.304 1.00 23.86 81 THR A C 1
ATOM 598 O O . THR A 1 81 ? -7.650 -7.408 16.133 1.00 24.03 81 THR A O 1
ATOM 602 N N . SER A 1 82 ? -6.606 -5.427 15.880 1.00 23.13 82 SER A N 1
ATOM 603 C CA . SER A 1 82 ? -7.792 -4.775 15.326 1.00 22.58 82 SER A CA 1
ATOM 604 C C . SER A 1 82 ? -7.811 -4.815 13.799 1.00 22.03 82 SER A C 1
ATOM 605 O O . SER A 1 82 ? -6.757 -4.873 13.174 1.00 22.11 82 SER A O 1
ATOM 608 N N . ILE A 1 83 ? -9.014 -4.779 13.217 1.00 21.13 83 ILE A N 1
ATOM 609 C CA . ILE A 1 83 ? -9.207 -4.841 11.766 1.00 20.29 83 ILE A CA 1
ATOM 610 C C . ILE A 1 83 ? -10.288 -3.859 11.288 1.00 20.02 83 ILE A C 1
ATOM 611 O O . ILE A 1 83 ? -11.457 -3.980 11.664 1.00 19.89 83 ILE A O 1
ATOM 616 N N . SER A 1 84 ? -9.899 -2.908 10.439 1.00 19.43 84 SER A N 1
ATOM 617 C CA . SER A 1 84 ? -10.837 -1.933 9.888 1.00 19.23 84 SER A CA 1
ATOM 618 C C . SER A 1 84 ? -11.321 -2.300 8.498 1.00 18.90 84 SER A C 1
ATOM 619 O O . SER A 1 84 ? -10.537 -2.707 7.632 1.00 18.65 84 SER A O 1
ATOM 622 N N . VAL A 1 85 ? -12.623 -2.142 8.288 1.00 18.40 85 VAL A N 1
ATOM 623 C CA . VAL A 1 85 ? -13.246 -2.578 7.055 1.00 18.05 85 VAL A CA 1
ATOM 624 C C . VAL A 1 85 ? -14.168 -1.495 6.536 1.00 18.01 85 VAL A C 1
ATOM 625 O O . VAL A 1 85 ? -15.034 -1.008 7.264 1.00 18.46 85 VAL A O 1
ATOM 629 N N . GLU A 1 86 ? -13.966 -1.102 5.284 1.00 17.60 86 GLU A N 1
ATOM 630 C CA . GLU A 1 86 ? -14.934 -0.260 4.610 1.00 17.59 86 GLU A CA 1
ATOM 631 C C . GLU A 1 86 ? -15.987 -1.159 3.974 1.00 17.21 86 GLU A C 1
ATOM 632 O O . GLU A 1 86 ? -15.657 -2.083 3.221 1.00 17.08 86 GLU A O 1
ATOM 638 N N . VAL A 1 87 ? -17.250 -0.890 4.287 1.00 16.74 87 VAL A N 1
ATOM 639 C CA . VAL A 1 87 ? -18.351 -1.654 3.723 1.00 16.54 87 VAL A CA 1
ATOM 640 C C . VAL A 1 87 ? -19.189 -0.743 2.849 1.00 16.52 87 VAL A C 1
ATOM 641 O O . VAL A 1 87 ? -19.597 0.334 3.274 1.00 16.38 87 VAL A O 1
ATOM 645 N N . GLU A 1 88 ? -19.429 -1.184 1.620 1.00 16.69 88 GLU A N 1
ATOM 646 C CA . GLU A 1 88 ? -20.255 -0.446 0.687 1.00 16.77 88 GLU A CA 1
ATOM 647 C C . GLU A 1 88 ? -21.440 -1.302 0.318 1.00 16.61 88 GLU A C 1
ATOM 648 O O . GLU A 1 88 ? -21.286 -2.468 -0.048 1.00 16.53 88 GLU A O 1
ATOM 654 N N . VAL A 1 89 ? -22.627 -0.719 0.410 1.00 16.45 89 VAL A N 1
ATOM 655 C CA . VAL A 1 89 ? -23.842 -1.440 0.090 1.00 16.26 89 VAL A CA 1
ATOM 656 C C . VAL A 1 89 ? -24.443 -0.888 -1.203 1.00 16.87 89 VAL A C 1
ATOM 657 O O . VAL A 1 89 ? -24.573 0.330 -1.362 1.00 16.72 89 VAL A O 1
ATOM 661 N N . THR A 1 90 ? -24.789 -1.790 -2.126 1.00 17.40 90 THR A N 1
ATOM 662 C CA . THR A 1 90 ? -25.473 -1.434 -3.369 1.00 18.17 90 THR A CA 1
ATOM 663 C C . THR A 1 90 ? -26.852 -2.106 -3.435 1.00 18.58 90 THR A C 1
ATOM 664 O O . THR A 1 90 ? -27.002 -3.260 -3.035 1.00 18.49 90 THR A O 1
ATOM 668 N N . ALA A 1 91 ? -27.854 -1.384 -3.931 1.00 19.31 91 ALA A N 1
ATOM 669 C CA . ALA A 1 91 ? -29.171 -1.968 -4.170 1.00 20.37 91 ALA A CA 1
ATOM 670 C C . ALA A 1 91 ? -29.405 -2.162 -5.664 1.00 21.55 91 ALA A C 1
ATOM 671 O O . ALA A 1 91 ? -29.219 -1.240 -6.461 1.00 21.59 91 ALA A O 1
ATOM 673 N N . GLN A 1 92 ? -29.786 -3.378 -6.039 1.00 22.93 92 GLN A N 1
ATOM 674 C CA . GLN A 1 92 ? -30.146 -3.686 -7.416 1.00 24.64 92 GLN A CA 1
ATOM 675 C C . GLN A 1 92 ? -31.667 -3.707 -7.528 1.00 25.26 92 GLN A C 1
ATOM 676 O O . GLN A 1 92 ? -32.349 -4.402 -6.778 1.00 25.46 92 GLN A O 1
ATOM 682 N N . ARG A 1 93 ? -32.181 -2.941 -8.477 1.00 26.52 93 ARG A N 1
ATOM 683 C CA . ARG A 1 93 ? -33.560 -2.490 -8.472 1.00 28.03 93 ARG A CA 1
ATOM 684 C C . ARG A 1 93 ? -34.090 -2.473 -9.899 1.00 29.46 93 ARG A C 1
ATOM 685 O O . ARG A 1 93 ? -33.351 -2.143 -10.823 1.00 29.54 93 ARG A O 1
ATOM 693 N N . VAL A 1 94 ? -35.358 -2.830 -10.086 1.00 31.33 94 VAL A N 1
ATOM 694 C CA . VAL A 1 94 ? -35.986 -2.717 -11.407 1.00 33.39 94 VAL A CA 1
ATOM 695 C C . VAL A 1 94 ? -37.160 -1.736 -11.370 1.00 34.81 94 VAL A C 1
ATOM 696 O O . VAL A 1 94 ? -38.061 -1.868 -10.537 1.00 35.10 94 VAL A O 1
ATOM 700 N N . ASP A 1 95 ? -37.143 -0.751 -12.267 1.00 36.57 95 ASP A N 1
ATOM 701 C CA . ASP A 1 95 ? -38.228 0.232 -12.347 1.00 38.42 95 ASP A CA 1
ATOM 702 C C . ASP A 1 95 ? -39.437 -0.290 -13.142 1.00 39.60 95 ASP A C 1
ATOM 703 O O . ASP A 1 95 ? -39.482 -1.470 -13.526 1.00 39.48 95 ASP A O 1
ATOM 708 N N . SER A 1 96 ? -40.399 0.602 -13.389 1.00 41.09 96 SER A N 1
ATOM 709 C CA . SER A 1 96 ? -41.663 0.253 -14.049 1.00 42.53 96 SER A CA 1
ATOM 710 C C . SER A 1 96 ? -41.456 -0.235 -15.480 1.00 43.40 96 SER A C 1
ATOM 711 O O . SER A 1 96 ? -42.001 -1.277 -15.868 1.00 43.63 96 SER A O 1
ATOM 714 N N . GLN A 1 97 ? -40.664 0.518 -16.251 1.00 44.26 97 GLN A N 1
ATOM 715 C CA . GLN A 1 97 ? -40.365 0.178 -17.650 1.00 45.17 97 GLN A CA 1
ATOM 716 C C . GLN A 1 97 ? -39.560 -1.124 -17.838 1.00 45.06 97 GLN A C 1
ATOM 717 O O . GLN A 1 97 ? -39.485 -1.652 -18.952 1.00 45.24 97 GLN A O 1
ATOM 723 N N . GLY A 1 98 ? -38.969 -1.631 -16.755 1.00 44.96 98 GLY A N 1
ATOM 724 C CA . GLY A 1 98 ? -38.228 -2.895 -16.782 1.00 44.47 98 GLY A CA 1
ATOM 725 C C . GLY A 1 98 ? -36.722 -2.719 -16.715 1.00 44.21 98 GLY A C 1
ATOM 726 O O . GLY A 1 98 ? -35.977 -3.671 -16.943 1.00 44.17 98 GLY A O 1
ATOM 727 N N . CYS A 1 99 ? -36.279 -1.504 -16.384 1.00 43.84 99 CYS A N 1
ATOM 728 C CA . CYS A 1 99 ? -34.848 -1.171 -16.315 1.00 43.50 99 CYS A CA 1
ATOM 729 C C . CYS A 1 99 ? -34.187 -1.428 -14.971 1.00 42.44 99 CYS A C 1
ATOM 730 O O . CYS A 1 99 ? -34.669 -0.984 -13.923 1.00 42.35 99 CYS A O 1
ATOM 733 N N . THR A 1 100 ? -33.057 -2.124 -15.030 1.00 41.23 100 THR A N 1
ATOM 734 C CA . THR A 1 100 ? -32.277 -2.452 -13.850 1.00 39.92 100 THR A CA 1
ATOM 735 C C . THR A 1 100 ? -31.319 -1.316 -13.519 1.00 39.09 100 THR A C 1
ATOM 736 O O . THR A 1 100 ? -30.572 -0.849 -14.377 1.00 39.07 100 THR A O 1
ATOM 740 N N . SER A 1 101 ? -31.383 -0.866 -12.268 1.00 38.07 101 SER A N 1
ATOM 741 C CA . SER A 1 101 ? -30.512 0.177 -11.742 1.00 36.76 101 SER A CA 1
ATOM 742 C C . SER A 1 101 ? -29.765 -0.404 -10.564 1.00 35.75 101 SER A C 1
ATOM 743 O O . SER A 1 101 ? -30.312 -1.185 -9.785 1.00 35.50 101 SER A O 1
ATOM 746 N N . CYS A 1 102 ? -28.509 -0.008 -10.441 1.00 34.53 102 CYS A N 1
ATOM 747 C CA . CYS A 1 102 ? -27.702 -0.371 -9.308 1.00 33.16 102 CYS A CA 1
ATOM 748 C C . CYS A 1 102 ? -27.270 0.896 -8.564 1.00 31.79 102 CYS A C 1
ATOM 749 O O . CYS A 1 102 ? -26.538 1.730 -9.099 1.00 31.66 102 CYS A O 1
ATOM 752 N N . ILE A 1 103 ? -27.738 1.027 -7.326 1.00 30.12 103 ILE A N 1
ATOM 753 C CA . ILE A 1 103 ? -27.572 2.250 -6.552 1.00 28.35 103 ILE A CA 1
ATOM 754 C C . ILE A 1 103 ? -26.693 2.021 -5.329 1.00 27.06 103 ILE A C 1
ATOM 755 O O . ILE A 1 103 ? -26.979 1.145 -4.522 1.00 26.78 103 ILE A O 1
ATOM 760 N N . ASN A 1 104 ? -25.619 2.803 -5.208 1.00 25.64 104 ASN A N 1
ATOM 761 C CA . ASN A 1 104 ? -24.808 2.816 -3.996 1.00 24.27 104 ASN A CA 1
ATOM 762 C C . ASN A 1 104 ? -25.644 3.450 -2.895 1.00 23.39 104 ASN A C 1
ATOM 763 O O . ASN A 1 104 ? -25.983 4.634 -2.938 1.00 23.35 104 ASN A O 1
ATOM 768 N N . VAL A 1 105 ? -25.980 2.635 -1.909 1.00 22.33 105 VAL A N 1
ATOM 769 C CA . VAL A 1 105 ? -27.114 2.919 -1.062 1.00 21.08 105 VAL A CA 1
ATOM 770 C C . VAL A 1 105 ? -26.712 3.266 0.373 1.00 20.31 105 VAL A C 1
ATOM 771 O O . VAL A 1 105 ? -27.348 4.111 1.006 1.00 20.60 105 VAL A O 1
ATOM 775 N N . THR A 1 106 ? -25.649 2.633 0.870 1.00 18.96 106 THR A N 1
ATOM 776 C CA . THR A 1 106 ? -25.093 2.953 2.188 1.00 17.90 106 THR A CA 1
ATOM 777 C C . THR A 1 106 ? -23.602 2.598 2.317 1.00 17.22 106 THR A C 1
ATOM 778 O O . THR A 1 106 ? -23.062 1.834 1.527 1.00 16.86 106 THR A O 1
ATOM 782 N N . SER A 1 107 ? -22.960 3.174 3.326 1.00 16.56 107 SER A N 1
ATOM 783 C CA . SER A 1 107 ? -21.519 3.126 3.477 1.00 16.49 107 SER A CA 1
ATOM 784 C C . SER A 1 107 ? -21.150 3.062 4.958 1.00 16.10 107 SER A C 1
ATOM 785 O O . SER A 1 107 ? -21.838 3.645 5.788 1.00 16.06 107 SER A O 1
ATOM 788 N N . ALA A 1 108 ? -20.075 2.359 5.301 1.00 15.74 108 ALA A N 1
ATOM 789 C CA . ALA A 1 108 ? -19.641 2.298 6.700 1.00 15.60 108 ALA A CA 1
ATOM 790 C C . ALA A 1 108 ? -18.196 1.865 6.878 1.00 15.45 108 ALA A C 1
ATOM 791 O O . ALA A 1 108 ? -17.646 1.149 6.051 1.00 15.07 108 ALA A O 1
ATOM 793 N N . LEU A 1 109 ? -17.603 2.311 7.980 1.00 15.78 109 LEU A N 1
ATOM 794 C CA . LEU A 1 109 ? -16.267 1.899 8.395 1.00 16.29 109 LEU A CA 1
ATOM 795 C C . LEU A 1 109 ? -16.405 1.160 9.720 1.00 16.38 109 LEU A C 1
ATOM 796 O O . LEU A 1 109 ? -16.703 1.774 10.744 1.00 16.33 109 LEU A O 1
ATOM 801 N N . VAL A 1 110 ? -16.190 -0.152 9.702 1.00 16.46 110 VAL A N 1
ATOM 802 C CA . VAL A 1 110 ? -16.399 -0.984 10.890 1.00 16.54 110 VAL A CA 1
ATOM 803 C C . VAL A 1 110 ? -15.060 -1.512 11.392 1.00 16.67 110 VAL A C 1
ATOM 804 O O . VAL A 1 110 ? -14.192 -1.860 10.588 1.00 16.84 110 VAL A O 1
ATOM 808 N N . THR A 1 111 ? -14.897 -1.591 12.711 1.00 16.69 111 THR A N 1
ATOM 809 C CA . THR A 1 111 ? -13.674 -2.149 13.287 1.00 16.85 111 THR A CA 1
ATOM 810 C C . THR A 1 111 ? -13.961 -3.383 14.145 1.00 16.70 111 THR A C 1
ATOM 811 O O . THR A 1 111 ? -14.908 -3.408 14.936 1.00 16.83 111 THR A O 1
ATOM 815 N N . TYR A 1 112 ? -13.126 -4.399 13.964 1.00 16.35 112 TYR A N 1
ATOM 816 C CA . TYR A 1 112 ? -13.260 -5.679 14.638 1.00 16.42 112 TYR A CA 1
ATOM 817 C C . TYR A 1 112 ? -11.979 -5.973 15.400 1.00 16.72 112 TYR A C 1
ATOM 818 O O . TYR A 1 112 ? -10.915 -5.455 15.055 1.00 16.66 112 TYR A O 1
ATOM 827 N N . VAL A 1 113 ? -12.083 -6.786 16.444 1.00 17.03 113 VAL A N 1
ATOM 828 C CA . VAL A 1 113 ? -10.903 -7.293 17.119 1.00 17.91 113 VAL A CA 1
ATOM 829 C C . VAL A 1 113 ? -10.805 -8.788 16.821 1.00 18.51 113 VAL A C 1
ATOM 830 O O . VAL A 1 113 ? -11.812 -9.494 16.816 1.00 18.48 113 VAL A O 1
ATOM 834 N N . SER A 1 114 ? -9.596 -9.259 16.541 1.00 19.57 114 SER A N 1
ATOM 835 C CA . SER A 1 114 ? -9.385 -10.675 16.285 1.00 20.81 114 SER A CA 1
ATOM 836 C C . SER A 1 114 ? -9.267 -11.402 17.627 1.00 21.57 114 SER A C 1
ATOM 837 O O . SER A 1 114 ? -8.440 -11.042 18.463 1.00 21.71 114 SER A O 1
ATOM 840 N N . VAL A 1 115 ? -10.123 -12.394 17.843 1.00 22.48 115 VAL A N 1
ATOM 841 C CA . VAL A 1 115 ? -10.182 -13.083 19.129 1.00 23.58 115 VAL A CA 1
ATOM 842 C C . VAL A 1 115 ? -10.205 -14.593 18.971 1.00 24.78 115 VAL A C 1
ATOM 843 O O . VAL A 1 115 ? -10.533 -15.116 17.899 1.00 24.94 115 VAL A O 1
ATOM 847 N N . THR A 1 116 ? -9.857 -15.283 20.054 1.00 26.20 116 THR A N 1
ATOM 848 C CA . THR A 1 116 ? -10.048 -16.722 20.166 1.00 27.71 116 THR A CA 1
ATOM 849 C C . THR A 1 116 ? -11.541 -17.024 20.228 1.00 29.14 116 THR A C 1
ATOM 850 O O . THR A 1 116 ? -12.340 -16.186 20.643 1.00 29.36 116 THR A O 1
ATOM 854 N N . ARG A 1 117 ? -11.916 -18.230 19.825 1.00 31.02 117 ARG A N 1
ATOM 855 C CA . ARG A 1 117 ? -13.310 -18.663 19.884 1.00 32.79 117 ARG A CA 1
ATOM 856 C C . ARG A 1 117 ? -13.971 -18.473 21.268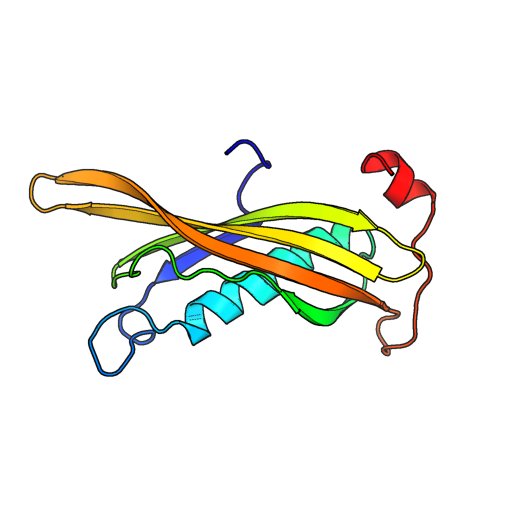 1.00 33.51 117 ARG A C 1
ATOM 857 O O . ARG A 1 117 ? -15.200 -18.517 21.368 1.00 33.98 117 ARG A O 1
ATOM 865 N N . ASP A 1 118 ? -13.171 -18.229 22.314 1.00 34.32 118 ASP A N 1
ATOM 866 C CA . ASP A 1 118 ? -13.716 -17.918 23.653 1.00 35.14 118 ASP A CA 1
ATOM 867 C C . ASP A 1 118 ? -13.605 -16.430 24.052 1.00 34.99 118 ASP A C 1
ATOM 868 O O . ASP A 1 118 ? -13.893 -16.047 25.191 1.00 34.77 118 ASP A O 1
ATOM 873 N N . GLY A 1 119 ? -13.187 -15.603 23.095 1.00 35.13 119 GLY A N 1
ATOM 874 C CA . GLY A 1 119 ? -13.267 -14.148 23.218 1.00 35.02 119 GLY A CA 1
ATOM 875 C C . GLY A 1 119 ? -12.073 -13.402 23.786 1.00 35.06 119 GLY A C 1
ATOM 876 O O . GLY A 1 119 ? -12.210 -12.249 24.207 1.00 35.18 119 GLY A O 1
ATOM 877 N N . LYS A 1 120 ? -10.904 -14.037 23.805 1.00 35.00 120 LYS A N 1
ATOM 878 C CA . LYS A 1 120 ? -9.685 -13.364 24.272 1.00 34.97 120 LYS A CA 1
ATOM 879 C C . LYS A 1 120 ? -8.892 -12.834 23.086 1.00 34.45 120 LYS A C 1
ATOM 880 O O . LYS A 1 120 ? -8.879 -13.448 22.019 1.00 34.25 120 LYS A O 1
ATOM 886 N N . LYS A 1 121 ? -8.238 -11.691 23.267 1.00 34.29 121 LYS A N 1
ATOM 887 C CA . LY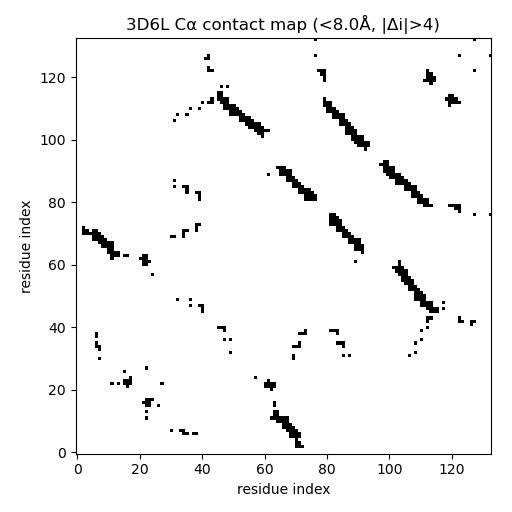S A 1 121 ? -7.488 -11.067 22.175 1.00 34.26 121 LYS A CA 1
ATOM 888 C C . LYS A 1 121 ? -6.493 -12.029 21.529 1.00 33.73 121 LYS A C 1
ATOM 889 O O . LYS A 1 121 ? -5.724 -12.708 22.212 1.00 33.52 121 LYS A O 1
ATOM 895 N N . ASN A 1 122 ? -6.560 -12.094 20.204 1.00 33.31 122 ASN A N 1
ATOM 896 C CA . ASN A 1 122 ? -5.713 -12.957 19.391 1.00 33.01 122 ASN A CA 1
ATOM 897 C C . ASN A 1 122 ? -4.863 -12.047 18.501 1.00 32.48 122 ASN A C 1
ATOM 898 O O . ASN A 1 122 ? -5.404 -11.359 17.643 1.00 32.51 122 ASN A O 1
ATOM 903 N N . PRO A 1 123 ? -3.537 -11.986 18.733 1.00 32.08 123 PRO A N 1
ATOM 904 C CA . PRO A 1 123 ? -2.707 -11.213 17.800 1.00 31.54 123 PRO A CA 1
ATOM 905 C C . PRO A 1 123 ? -2.775 -11.800 16.395 1.00 30.90 123 PRO A C 1
ATOM 906 O O . PRO A 1 123 ? -2.671 -13.014 16.227 1.00 30.66 123 PRO A O 1
ATOM 910 N N . ILE A 1 124 ? -2.980 -10.933 15.407 1.00 30.37 124 ILE A N 1
ATOM 911 C CA . ILE A 1 124 ? -3.118 -11.352 14.013 1.00 29.93 124 ILE A CA 1
ATOM 912 C C . ILE A 1 124 ? -1.767 -11.838 13.479 1.00 30.01 124 ILE A C 1
ATOM 913 O O . ILE A 1 124 ? -0.736 -11.180 13.678 1.00 29.80 124 ILE A O 1
ATOM 918 N N . SER A 1 125 ? -1.787 -12.988 12.804 1.00 29.98 125 SER A N 1
ATOM 919 C CA . SER A 1 125 ? -0.576 -13.593 12.257 1.00 30.01 125 SER A CA 1
ATOM 920 C C . SER A 1 125 ? 0.003 -12.741 11.138 1.00 30.16 125 SER A C 1
ATOM 921 O O . SER A 1 125 ? -0.730 -12.289 10.257 1.00 30.16 125 SER A O 1
ATOM 924 N N . GLU A 1 126 ? 1.317 -12.533 11.180 1.00 30.31 126 GLU A N 1
ATOM 925 C CA . GLU A 1 126 ? 2.017 -11.724 10.175 1.00 31.15 126 GLU A CA 1
ATOM 926 C C . GLU A 1 126 ? 1.873 -12.276 8.744 1.00 30.46 126 GLU A C 1
ATOM 927 O O . GLU A 1 126 ? 1.937 -11.519 7.770 1.00 30.25 126 GLU A O 1
ATOM 933 N N . GLU A 1 127 ? 1.649 -13.586 8.632 1.00 30.19 127 GLU A N 1
ATOM 934 C CA . GLU A 1 127 ? 1.441 -14.233 7.338 1.00 30.08 127 GLU A CA 1
ATOM 935 C C . GLU A 1 127 ? 0.165 -13.767 6.637 1.00 29.42 127 GLU A C 1
ATOM 936 O O . GLU A 1 127 ? 0.183 -13.473 5.446 1.00 29.21 127 GLU A O 1
ATOM 942 N N . LEU A 1 128 ? -0.939 -13.718 7.379 1.00 29.07 128 LEU A N 1
ATOM 943 C CA . LEU A 1 128 ? -2.219 -13.286 6.832 1.00 28.79 128 LEU A CA 1
ATOM 944 C C . LEU A 1 128 ? -2.187 -11.803 6.497 1.00 29.05 128 LEU A C 1
ATOM 945 O O . LEU A 1 128 ? -2.810 -11.368 5.525 1.00 28.88 128 LEU A O 1
ATOM 950 N N . LYS A 1 129 ? -1.455 -11.035 7.302 1.00 29.38 129 LYS A N 1
ATOM 951 C CA . LYS A 1 129 ? -1.193 -9.631 7.001 1.00 29.71 129 LYS A CA 1
ATOM 952 C C . LYS A 1 129 ? -0.414 -9.497 5.700 1.00 30.27 129 LYS A C 1
ATOM 953 O O . LYS A 1 129 ? -0.749 -8.646 4.878 1.00 30.71 129 LYS A O 1
ATOM 959 N N . ARG A 1 130 ? 0.609 -10.339 5.514 1.00 30.63 130 ARG A N 1
ATOM 960 C CA . ARG A 1 130 ? 1.432 -10.322 4.297 1.00 30.80 130 ARG A CA 1
ATOM 961 C C . ARG A 1 130 ? 0.631 -10.631 3.033 1.00 31.45 130 ARG A C 1
ATOM 962 O O . ARG A 1 130 ? 0.787 -9.945 2.025 1.00 31.68 130 ARG A O 1
ATOM 970 N N . ILE A 1 131 ? -0.228 -11.651 3.088 1.00 32.04 131 ILE A N 1
ATOM 971 C CA . ILE A 1 131 ? -1.022 -12.034 1.913 1.00 32.81 131 ILE A CA 1
ATOM 972 C C . ILE A 1 131 ? -2.199 -11.095 1.630 1.00 33.13 131 ILE A C 1
ATOM 973 O O . ILE A 1 131 ? -2.900 -11.262 0.626 1.00 33.16 131 ILE A O 1
ATOM 978 N N . HIS A 1 132 ? -2.407 -10.119 2.514 1.00 33.72 132 HIS A N 1
ATOM 979 C CA . HIS A 1 132 ? -3.459 -9.110 2.342 1.00 34.16 132 HIS A CA 1
ATOM 980 C C . HIS A 1 132 ? -2.898 -7.693 2.133 1.00 34.28 132 HIS A C 1
ATOM 981 O O . HIS A 1 132 ? -3.638 -6.706 2.166 1.00 34.45 132 HIS A O 1
ATOM 988 N N . GLY A 1 133 ? -1.592 -7.599 1.910 1.00 34.33 133 GLY A N 1
ATOM 989 C CA . GLY A 1 133 ? -0.962 -6.322 1.614 1.00 34.59 133 GLY A CA 1
ATOM 990 C C . GLY A 1 133 ? -0.578 -5.499 2.828 1.00 34.80 133 GLY A C 1
ATOM 991 O O . GLY A 1 133 ? -0.394 -4.288 2.722 1.00 35.06 133 GLY A O 1
ATOM 992 N N . PHE A 1 134 ? -0.447 -6.149 3.980 1.00 34.92 134 PHE A N 1
ATOM 993 C CA . PHE A 1 134 ? 0.003 -5.479 5.196 1.00 35.11 134 PHE A CA 1
ATOM 994 C C . PHE A 1 134 ? 1.228 -6.203 5.738 1.00 35.28 134 PHE A C 1
ATOM 995 O O . PHE A 1 134 ? 2.245 -5.579 6.042 1.00 35.53 134 PHE A O 1
#

Secondary structure (DSSP, 8-state):
--S-S-SEEEEPPGGGB-TTSSBPHHHHHHHHHHHHHHHHHTSSSSEEEEEEEEEEE--S---TT-EEEEEEEEEEE-SSEEEEEEEEEEEEE-TTS-EEEEEEEEEEEEEEEE-TTS-B-PPPHHHHHTTT-